Protein AF-A0A643FFC4-F1 (afdb_monomer)

Organism: Ideonella dechloratans (NCBI:txid36863)

Mean predicted aligned error: 14.74 Å

Foldseek 3Di:
DDDDPPDDDDVPPPDLPPQPVLLVVLLVCLQDDDPDLPLVVLQVNLVVLCVRLPDEQQRPDDPVGHYVVRVVVVVVVVVVVPPPDDDDDDDPPDPVVVPVVPPPCPSVVVNVSSSVSSNSSSQNQQVSCVVVVHDPPSHGDD

Secondary structure (DSSP, 8-state):
-----------TTS---PPPHHHHHHHH-TTPPPS--SHHHHHHHHHHHHHHH-S-TTPPPBTTB--HHHHHHHHHHHHHTS------------TTTTTTSTTTTHHHHHHHHHHHHHHHHHHHHHHHHHHTTPPTTSS---

Radius of gyration: 20.62 Å; Cα contacts (8 Å, |Δi|>4): 104; chains: 1; bounding box: 52×43×48 Å

Sequence (142 aa):
MTQAAVAPLSDLNLVQDKIPPLLQAAQKAPYALPADRSCQALAADIQALDAVLGADLDAPRSEDDPSLLDQGAGAAGDAAIGAVRSTTEGVIPFRGWVRKLTGAERHARAVSSAIAAGTVRRAYLKGLGQSAGCQAPAAPRT

pLDDT: mean 74.23, std 22.0, range [35.5, 98.19]

Solvent-accessible surface area (backbone atoms only — not comparable to full-atom values): 8779 Å² total; per-residue (Å²): 136,88,80,80,80,74,70,79,80,68,83,76,82,80,70,86,72,69,72,51,68,68,27,56,50,17,56,77,46,38,82,61,81,64,92,61,79,49,50,68,50,37,25,51,57,38,50,58,47,34,78,71,71,44,68,45,82,64,47,72,88,40,99,89,53,72,24,58,64,53,55,52,51,52,57,51,59,63,55,68,77,71,74,88,81,82,79,92,74,97,65,90,75,61,82,75,54,70,72,74,60,68,72,88,41,55,63,60,52,53,47,53,52,22,51,53,23,34,54,50,22,43,53,46,47,20,52,52,20,45,76,70,70,34,58,67,74,8,9,73,65,129

Structure (mmCIF, N/CA/C/O backbone):
data_AF-A0A643FFC4-F1
#
_entry.id   AF-A0A643FFC4-F1
#
loop_
_atom_site.group_PDB
_atom_site.id
_atom_site.type_symbol
_atom_site.label_atom_id
_atom_site.label_alt_id
_atom_site.label_comp_id
_atom_site.label_asym_id
_atom_site.label_entity_id
_atom_site.label_seq_id
_atom_site.pdbx_PDB_ins_code
_atom_site.Cartn_x
_atom_site.Cartn_y
_atom_site.Cartn_z
_atom_site.occupancy
_atom_site.B_iso_or_equiv
_atom_site.auth_seq_id
_atom_site.auth_comp_id
_atom_site.auth_asym_id
_atom_site.auth_atom_id
_atom_site.pdbx_PDB_model_num
ATOM 1 N N . MET A 1 1 ? 39.716 17.789 -30.739 1.00 35.50 1 MET A N 1
ATOM 2 C CA . MET A 1 1 ? 39.110 16.472 -31.018 1.00 35.50 1 MET A CA 1
ATOM 3 C C . MET A 1 1 ? 37.980 16.272 -30.023 1.00 35.50 1 MET A C 1
ATOM 5 O O . MET A 1 1 ? 38.246 16.171 -28.837 1.00 35.50 1 MET A O 1
ATOM 9 N N . THR A 1 2 ? 36.732 16.369 -30.477 1.00 38.88 2 THR A N 1
ATOM 10 C CA . THR A 1 2 ? 35.519 16.300 -29.651 1.00 38.88 2 THR A CA 1
ATOM 11 C C . THR A 1 2 ? 35.074 14.850 -29.516 1.00 38.88 2 THR A C 1
ATOM 13 O O . THR A 1 2 ? 34.543 14.267 -30.457 1.00 38.88 2 THR A O 1
ATOM 16 N N . GLN A 1 3 ? 35.298 14.259 -28.346 1.00 38.41 3 GLN A N 1
ATOM 17 C CA . GLN A 1 3 ? 34.746 12.953 -28.013 1.00 38.41 3 GLN A CA 1
ATOM 18 C C . GLN A 1 3 ? 33.393 13.190 -27.339 1.00 38.41 3 GLN A C 1
ATOM 20 O O . GLN A 1 3 ? 33.311 13.515 -26.158 1.00 38.41 3 GLN A O 1
ATOM 25 N N . ALA A 1 4 ? 32.326 13.116 -28.135 1.00 44.53 4 ALA A N 1
ATOM 26 C CA . ALA A 1 4 ? 30.977 12.997 -27.610 1.00 44.53 4 ALA A CA 1
ATOM 27 C C . ALA A 1 4 ? 30.889 11.639 -26.904 1.00 44.53 4 ALA A C 1
ATOM 29 O O . ALA A 1 4 ? 30.917 10.594 -27.554 1.00 44.53 4 ALA A O 1
ATOM 30 N N . ALA A 1 5 ? 30.846 11.659 -25.574 1.00 44.88 5 ALA A N 1
ATOM 31 C CA . ALA A 1 5 ? 30.525 10.487 -24.783 1.00 44.88 5 ALA A CA 1
ATOM 32 C C . ALA A 1 5 ? 29.067 10.121 -25.078 1.00 44.88 5 ALA A C 1
ATOM 34 O O . ALA A 1 5 ? 28.131 10.748 -24.584 1.00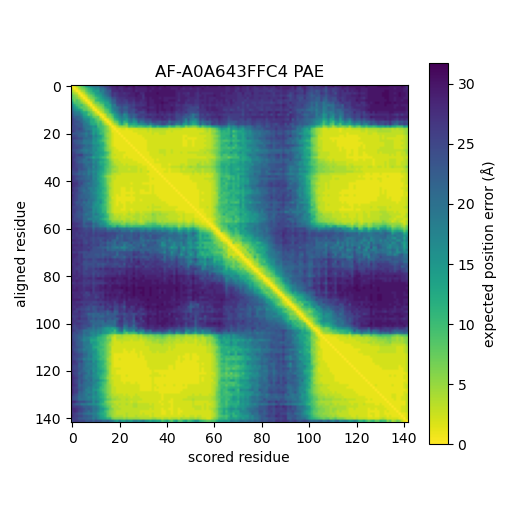 44.88 5 ALA A O 1
ATOM 35 N N . VAL A 1 6 ? 28.874 9.136 -25.951 1.00 49.25 6 VAL A N 1
ATOM 36 C CA . VAL A 1 6 ? 27.591 8.456 -26.098 1.00 49.25 6 VAL A CA 1
ATOM 37 C C . VAL A 1 6 ? 27.383 7.720 -24.776 1.00 49.25 6 VAL A C 1
ATOM 39 O O . VAL A 1 6 ? 28.050 6.719 -24.521 1.00 49.25 6 VAL A O 1
ATOM 42 N N . ALA A 1 7 ? 26.527 8.257 -23.898 1.00 50.47 7 ALA A N 1
ATOM 43 C CA . ALA A 1 7 ? 26.033 7.514 -22.739 1.00 50.47 7 ALA A CA 1
ATOM 44 C C . ALA A 1 7 ? 25.546 6.143 -23.236 1.00 50.47 7 ALA A C 1
ATOM 46 O O . ALA A 1 7 ? 24.966 6.100 -24.329 1.00 50.47 7 ALA A O 1
ATOM 47 N N . PRO A 1 8 ? 25.815 5.035 -22.521 1.00 49.16 8 PRO A N 1
ATOM 48 C CA . PRO A 1 8 ? 25.584 3.711 -23.064 1.00 49.16 8 PRO A CA 1
ATOM 49 C C . PRO A 1 8 ? 24.096 3.567 -23.365 1.00 49.16 8 PRO A C 1
ATOM 51 O O . PRO A 1 8 ? 23.249 3.451 -22.482 1.00 49.16 8 PRO A O 1
ATOM 54 N N . LEU A 1 9 ? 23.782 3.612 -24.659 1.00 49.44 9 LEU A N 1
ATOM 55 C CA . LEU A 1 9 ? 22.571 3.042 -25.201 1.00 49.44 9 LEU A CA 1
ATOM 56 C C . LEU A 1 9 ? 22.599 1.603 -24.706 1.00 49.44 9 LEU A C 1
ATOM 58 O O . LEU A 1 9 ? 23.514 0.880 -25.092 1.00 49.44 9 LEU A O 1
ATOM 62 N N . SER A 1 10 ? 21.604 1.169 -23.941 1.00 42.09 10 SER A N 1
ATOM 63 C CA . SER A 1 10 ? 21.369 -0.257 -23.702 1.00 42.09 10 SER A CA 1
ATOM 64 C C . SER A 1 10 ? 22.122 -0.912 -22.548 1.00 42.09 10 SER A C 1
ATOM 66 O O . SER A 1 10 ? 22.944 -1.798 -22.747 1.00 42.09 10 SER A O 1
ATOM 68 N N . ASP A 1 11 ? 21.611 -0.684 -21.349 1.00 42.19 11 ASP A N 1
ATOM 69 C CA . ASP A 1 11 ? 21.252 -1.815 -20.485 1.00 42.19 11 ASP A CA 1
ATOM 70 C C . ASP A 1 11 ? 19.945 -2.479 -21.016 1.00 42.19 11 ASP A C 1
ATOM 72 O O . ASP A 1 11 ? 18.933 -2.620 -20.331 1.00 42.19 11 ASP A O 1
ATOM 76 N N . LEU A 1 12 ? 19.888 -2.771 -22.329 1.00 45.56 12 LEU A N 1
ATOM 77 C CA . LEU A 1 12 ? 18.737 -3.408 -22.975 1.00 45.56 12 LEU A CA 1
ATOM 78 C C . LEU A 1 12 ? 18.692 -4.867 -22.495 1.00 45.56 12 LEU A C 1
ATOM 80 O O . LEU A 1 12 ? 19.511 -5.668 -22.936 1.00 45.56 12 LEU A O 1
ATOM 84 N N . ASN A 1 13 ? 17.675 -5.196 -21.687 1.00 40.72 13 ASN A N 1
ATOM 85 C CA . ASN A 1 13 ? 17.238 -6.540 -21.249 1.00 40.72 13 ASN A CA 1
ATOM 86 C C . ASN A 1 13 ? 17.765 -7.122 -19.922 1.00 40.72 13 ASN A C 1
ATOM 88 O O . ASN A 1 13 ? 17.854 -8.342 -19.792 1.00 40.72 13 ASN A O 1
ATOM 92 N N . LEU A 1 14 ? 17.991 -6.318 -18.887 1.00 42.25 14 LEU A N 1
ATOM 93 C CA . LEU A 1 14 ? 18.264 -6.828 -17.533 1.00 42.25 14 LEU A CA 1
ATOM 94 C C . LEU A 1 14 ? 17.534 -5.930 -16.522 1.00 42.25 14 LEU A C 1
ATOM 96 O O . LEU A 1 14 ? 18.095 -4.962 -16.051 1.00 42.25 14 LEU A O 1
ATOM 100 N N . VAL A 1 15 ? 16.255 -6.035 -16.191 1.00 43.12 15 VAL A N 1
ATOM 101 C CA . VAL A 1 15 ? 15.305 -7.128 -16.044 1.00 43.12 15 VAL A CA 1
ATOM 102 C C . VAL A 1 15 ? 13.962 -6.498 -16.441 1.00 43.12 15 VAL A C 1
ATOM 104 O O . VAL A 1 15 ? 13.671 -5.375 -16.034 1.00 43.12 15 VAL A O 1
ATOM 107 N N . GLN A 1 16 ? 13.122 -7.147 -17.256 1.00 49.69 16 GLN A N 1
ATOM 108 C CA . GLN A 1 16 ? 11.703 -6.763 -17.257 1.00 49.69 16 GLN A CA 1
ATOM 109 C C . GLN A 1 16 ? 11.164 -7.180 -15.897 1.00 49.69 16 GLN A C 1
ATOM 111 O O . GLN A 1 16 ? 10.660 -8.296 -15.751 1.00 49.69 16 GLN A O 1
ATOM 116 N N . ASP A 1 17 ? 11.345 -6.325 -14.894 1.00 55.19 17 ASP A N 1
ATOM 117 C CA . ASP A 1 17 ? 10.761 -6.528 -13.586 1.00 55.19 17 ASP A CA 1
ATOM 118 C C . ASP A 1 17 ? 9.258 -6.569 -13.812 1.00 55.19 17 ASP A C 1
ATOM 120 O O . ASP A 1 17 ? 8.590 -5.579 -14.129 1.00 55.19 17 ASP A O 1
ATOM 124 N N . LYS A 1 18 ? 8.728 -7.794 -13.792 1.00 76.75 18 LYS A N 1
ATOM 125 C CA . LYS A 1 18 ? 7.302 -8.029 -13.934 1.00 76.75 18 LYS A CA 1
ATOM 126 C C . LYS A 1 18 ? 6.642 -7.194 -12.853 1.00 76.75 18 LYS A C 1
ATOM 128 O O . LYS A 1 18 ? 6.972 -7.353 -11.681 1.00 76.75 18 LYS A O 1
ATOM 133 N N . ILE A 1 19 ? 5.707 -6.333 -13.257 1.00 85.56 19 ILE A N 1
ATOM 134 C CA . ILE A 1 19 ? 4.922 -5.525 -12.323 1.00 85.56 19 ILE A CA 1
ATOM 135 C C . ILE A 1 19 ? 4.427 -6.461 -11.211 1.00 85.56 19 ILE A C 1
ATOM 137 O O . ILE A 1 19 ? 3.756 -7.448 -11.538 1.00 85.56 19 ILE A O 1
ATOM 141 N N . PRO A 1 20 ? 4.741 -6.200 -9.932 1.00 90.19 20 PRO A N 1
ATOM 142 C CA . PRO A 1 20 ? 4.376 -7.102 -8.851 1.00 90.19 20 PRO A CA 1
ATOM 143 C C . PRO A 1 20 ? 2.868 -7.391 -8.853 1.00 90.19 20 PRO A C 1
ATOM 145 O O . PRO A 1 20 ? 2.076 -6.464 -9.065 1.00 90.19 20 PRO A O 1
ATOM 148 N N . PRO A 1 21 ? 2.429 -8.644 -8.613 1.00 93.25 21 PRO A N 1
ATOM 149 C CA . PRO A 1 21 ? 1.010 -9.004 -8.645 1.00 93.25 21 PRO A CA 1
ATOM 150 C C . PRO A 1 21 ? 0.141 -8.120 -7.745 1.00 93.25 21 PRO A C 1
ATOM 152 O O . PRO A 1 21 ? -0.989 -7.799 -8.107 1.00 93.25 21 PRO A O 1
ATOM 155 N N . LEU A 1 22 ? 0.697 -7.662 -6.619 1.00 93.25 22 LEU A N 1
ATOM 156 C CA . LEU A 1 22 ? 0.039 -6.736 -5.704 1.00 93.25 22 LEU A CA 1
ATOM 157 C C . LEU A 1 22 ? -0.311 -5.397 -6.378 1.00 93.25 22 LEU A C 1
ATOM 159 O O . LEU A 1 22 ? -1.437 -4.919 -6.253 1.00 93.25 22 LEU A O 1
ATOM 163 N N . LEU A 1 23 ? 0.604 -4.827 -7.170 1.00 94.19 23 LEU A N 1
ATOM 164 C CA . LEU A 1 23 ? 0.349 -3.588 -7.913 1.00 94.19 23 LEU A CA 1
ATOM 165 C C . LEU A 1 23 ? -0.586 -3.811 -9.107 1.00 94.19 23 LEU A C 1
ATOM 167 O O . LEU A 1 23 ? -1.358 -2.925 -9.467 1.00 94.19 23 LEU A O 1
ATOM 171 N N . GLN A 1 24 ? -0.565 -4.998 -9.719 1.00 95.50 24 GLN A N 1
ATOM 172 C CA . GLN A 1 24 ? -1.549 -5.356 -10.748 1.00 95.50 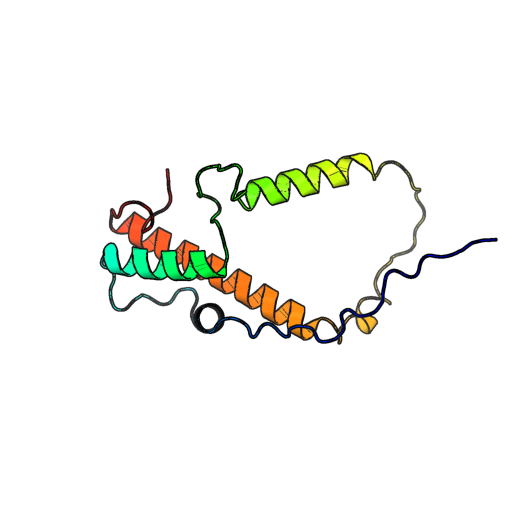24 GLN A CA 1
ATOM 173 C C . GLN A 1 24 ? -2.962 -5.472 -10.161 1.00 95.50 24 GLN A C 1
ATOM 175 O O . GLN A 1 24 ? -3.930 -5.043 -10.789 1.00 95.50 24 GLN A O 1
ATOM 180 N N . ALA A 1 25 ? -3.096 -6.036 -8.957 1.00 95.38 25 ALA A N 1
ATOM 181 C CA . ALA A 1 25 ? -4.364 -6.078 -8.237 1.00 95.38 25 ALA A CA 1
ATOM 182 C C . ALA A 1 25 ? -4.839 -4.660 -7.883 1.00 95.38 25 ALA A C 1
ATOM 184 O O . ALA A 1 25 ? -5.998 -4.324 -8.134 1.00 95.38 25 ALA A O 1
ATOM 185 N N . ALA A 1 26 ? -3.928 -3.803 -7.409 1.00 96.62 26 ALA A N 1
ATOM 186 C CA . ALA A 1 26 ? -4.216 -2.399 -7.135 1.00 96.62 26 ALA A CA 1
ATOM 187 C C . ALA A 1 26 ? -4.686 -1.634 -8.385 1.00 96.62 26 ALA A C 1
ATOM 189 O O . ALA A 1 26 ? -5.624 -0.855 -8.287 1.00 96.62 26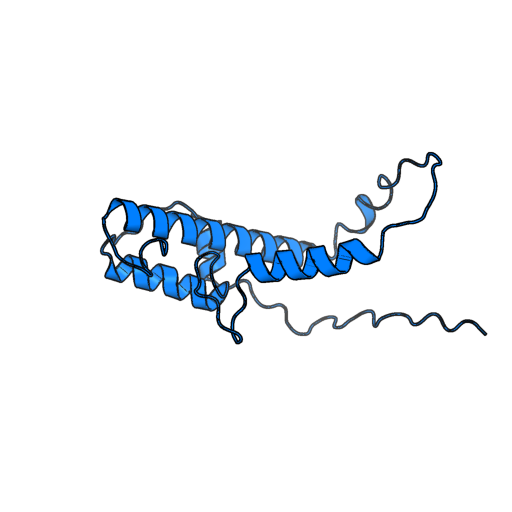 ALA A O 1
ATOM 190 N N . GLN A 1 27 ? -4.121 -1.890 -9.572 1.00 96.81 27 GLN A N 1
ATOM 191 C CA . GLN A 1 27 ? -4.597 -1.282 -10.827 1.00 96.81 27 GLN A CA 1
ATOM 192 C C . GLN A 1 27 ? -6.043 -1.645 -11.167 1.00 96.81 27 GLN A C 1
ATOM 194 O O . GLN A 1 27 ? -6.781 -0.813 -11.687 1.00 96.81 27 GLN A O 1
ATOM 199 N N . LYS A 1 28 ? -6.454 -2.887 -10.893 1.00 97.19 28 LYS A N 1
ATOM 200 C CA . LYS A 1 28 ? -7.813 -3.349 -11.198 1.00 97.19 28 LYS A CA 1
ATOM 201 C C . LYS A 1 28 ? -8.848 -2.732 -10.263 1.00 97.19 28 LYS A C 1
ATOM 203 O O . LYS A 1 28 ? -9.971 -2.486 -10.690 1.00 97.19 28 LYS A O 1
ATOM 208 N N . ALA A 1 29 ? -8.490 -2.527 -8.995 1.00 96.81 29 ALA A N 1
ATOM 209 C CA . ALA A 1 29 ? -9.436 -2.090 -7.977 1.00 96.81 29 ALA A CA 1
ATOM 210 C C . ALA A 1 29 ? -8.763 -1.290 -6.840 1.00 96.81 29 ALA A C 1
ATOM 212 O O . ALA A 1 29 ? -8.721 -1.752 -5.695 1.00 96.81 29 ALA A O 1
ATOM 213 N N . PRO A 1 30 ? -8.261 -0.070 -7.112 1.00 96.69 30 PRO A N 1
ATOM 214 C CA . PRO A 1 30 ? -7.485 0.695 -6.129 1.00 96.69 30 PRO A CA 1
ATOM 215 C C . PRO A 1 30 ? -8.313 1.072 -4.888 1.00 96.69 30 PRO A C 1
ATOM 217 O O . PRO A 1 30 ? -7.799 1.076 -3.771 1.00 96.69 30 PRO A O 1
ATOM 220 N N . TYR A 1 31 ? -9.622 1.279 -5.058 1.00 97.94 31 TYR A N 1
ATOM 221 C CA . TYR A 1 31 ? -10.561 1.664 -3.996 1.00 97.94 31 TYR A CA 1
ATOM 222 C C . TYR A 1 31 ? -11.495 0.531 -3.538 1.00 97.94 31 TYR A C 1
ATOM 224 O O . TYR A 1 31 ? -12.522 0.797 -2.919 1.00 97.94 31 TYR A O 1
ATOM 232 N N . ALA A 1 32 ? -11.203 -0.736 -3.861 1.00 96.88 32 ALA A N 1
ATOM 233 C CA . ALA A 1 32 ? -12.066 -1.840 -3.428 1.00 96.88 32 ALA A CA 1
ATOM 234 C C . ALA A 1 32 ? -12.089 -1.981 -1.901 1.00 96.88 32 ALA A C 1
ATOM 236 O O . ALA A 1 32 ? -11.043 -2.002 -1.254 1.00 96.88 32 ALA A O 1
ATOM 237 N N . LEU A 1 33 ? -13.269 -2.157 -1.316 1.00 96.50 33 LEU A N 1
ATOM 238 C CA . LEU A 1 33 ? -13.375 -2.449 0.111 1.00 96.50 33 LEU A CA 1
ATOM 239 C C . LEU A 1 33 ? -12.729 -3.814 0.423 1.00 96.50 33 LEU A C 1
ATOM 241 O O . LEU A 1 33 ? -13.093 -4.805 -0.215 1.00 96.50 33 LEU A O 1
ATOM 245 N N . PRO A 1 34 ? -11.784 -3.889 1.380 1.00 95.12 34 PRO A N 1
ATOM 246 C CA . PRO A 1 34 ? -11.263 -5.162 1.867 1.00 95.12 34 PRO A CA 1
ATOM 247 C C . PRO A 1 34 ? -12.373 -6.019 2.478 1.00 95.12 34 PRO A C 1
ATOM 249 O O . PRO A 1 34 ? -13.288 -5.494 3.118 1.00 95.12 34 PRO A O 1
ATOM 252 N N . ALA A 1 35 ? -12.274 -7.338 2.303 1.00 94.50 35 ALA A N 1
ATOM 253 C CA . ALA A 1 35 ? -13.208 -8.277 2.921 1.00 94.50 35 ALA A CA 1
ATOM 254 C C . ALA A 1 35 ? -13.086 -8.258 4.455 1.00 94.50 35 ALA A C 1
ATOM 256 O O . ALA A 1 35 ? -14.099 -8.210 5.152 1.00 94.50 35 ALA A O 1
ATOM 257 N N . ASP A 1 36 ? -11.852 -8.230 4.965 1.00 96.88 36 ASP A N 1
ATOM 258 C CA . ASP A 1 36 ? -11.547 -8.020 6.379 1.00 96.88 36 ASP A CA 1
ATOM 259 C C . ASP A 1 36 ? -11.058 -6.583 6.597 1.00 96.88 36 ASP A C 1
ATOM 261 O O . ASP A 1 36 ? -10.129 -6.117 5.942 1.00 96.88 36 ASP A O 1
ATOM 265 N N . ARG A 1 37 ? -11.717 -5.870 7.511 1.00 95.62 37 ARG A N 1
ATOM 266 C CA . ARG A 1 37 ? -11.442 -4.466 7.850 1.00 95.62 37 ARG A CA 1
ATOM 267 C C . ARG A 1 37 ? -10.902 -4.311 9.271 1.00 95.62 37 ARG A C 1
ATOM 269 O O . ARG A 1 37 ? -10.878 -3.201 9.797 1.00 95.62 37 ARG A O 1
ATOM 276 N N . SER A 1 38 ? -10.508 -5.411 9.909 1.00 98.12 38 SER A N 1
ATOM 277 C CA . SER A 1 38 ? -9.797 -5.365 11.179 1.00 98.12 38 SER A CA 1
ATOM 278 C C . SER A 1 38 ? -8.496 -4.575 11.021 1.00 98.12 38 SER A C 1
ATOM 280 O O . SER A 1 38 ? -7.846 -4.613 9.974 1.00 98.12 38 SER A O 1
ATOM 282 N N . CYS A 1 39 ? -8.080 -3.867 12.072 1.00 98.19 39 CYS A N 1
ATOM 283 C CA . CYS A 1 39 ? -6.829 -3.108 12.034 1.00 98.19 39 CYS A CA 1
ATOM 284 C C . CYS A 1 39 ? -5.618 -3.999 11.717 1.00 98.19 39 CYS A C 1
ATOM 286 O O . CYS A 1 39 ? -4.684 -3.546 11.066 1.00 98.19 39 CYS A O 1
ATOM 288 N N . GLN A 1 40 ? -5.649 -5.269 12.134 1.00 98.19 40 GLN A N 1
ATOM 289 C CA . GLN A 1 40 ? -4.601 -6.239 11.821 1.00 98.19 40 GLN A CA 1
ATOM 290 C C . GLN A 1 40 ? -4.545 -6.559 10.322 1.00 98.19 40 GLN A C 1
ATOM 292 O O . GLN A 1 40 ? -3.460 -6.542 9.745 1.00 98.19 40 GLN A O 1
ATOM 297 N N . ALA A 1 41 ? -5.691 -6.818 9.686 1.00 98.06 41 ALA A N 1
ATOM 298 C CA . ALA A 1 41 ? -5.743 -7.089 8.251 1.00 98.06 41 ALA A CA 1
ATOM 299 C C . ALA A 1 41 ? -5.323 -5.864 7.429 1.00 98.06 41 ALA A C 1
ATOM 301 O O . ALA A 1 41 ? -4.499 -5.978 6.525 1.00 98.06 41 ALA A O 1
ATOM 302 N N . LEU A 1 42 ? -5.812 -4.674 7.799 1.00 98.12 42 LEU A N 1
ATOM 303 C CA . LEU A 1 42 ? -5.419 -3.422 7.148 1.00 98.12 42 LEU A CA 1
ATOM 304 C C . LEU A 1 42 ? -3.912 -3.159 7.281 1.00 98.12 42 LEU A C 1
ATOM 306 O O . LEU A 1 42 ? -3.273 -2.787 6.299 1.00 98.12 42 LEU A O 1
ATOM 310 N N . ALA A 1 43 ? -3.331 -3.389 8.464 1.00 97.56 43 ALA A N 1
ATOM 311 C CA . ALA A 1 43 ? -1.890 -3.271 8.678 1.00 97.56 43 ALA A CA 1
ATOM 312 C C . ALA A 1 43 ? -1.101 -4.226 7.775 1.00 97.56 43 ALA A C 1
ATOM 314 O O . ALA A 1 43 ? -0.130 -3.798 7.156 1.00 97.56 43 ALA A O 1
ATOM 315 N N . ALA A 1 44 ? -1.526 -5.489 7.671 1.00 97.69 44 ALA A N 1
ATOM 316 C CA . ALA A 1 44 ? -0.864 -6.481 6.829 1.00 97.69 44 ALA A CA 1
ATOM 317 C C . ALA A 1 44 ? -0.911 -6.097 5.340 1.00 97.69 44 ALA A C 1
ATOM 319 O O . ALA A 1 44 ? 0.114 -6.153 4.660 1.00 97.69 44 ALA A O 1
ATOM 320 N N . ASP A 1 45 ? -2.067 -5.641 4.848 1.00 96.94 45 ASP A N 1
ATOM 321 C CA . ASP A 1 45 ? -2.221 -5.182 3.463 1.00 96.94 45 ASP A CA 1
ATOM 322 C C . ASP A 1 45 ? -1.346 -3.950 3.167 1.00 96.94 45 ASP A C 1
ATOM 324 O O . ASP A 1 45 ? -0.716 -3.866 2.110 1.00 96.94 45 ASP A O 1
ATOM 328 N N . ILE A 1 46 ? -1.280 -2.994 4.100 1.00 96.94 46 ILE A N 1
ATOM 329 C CA . ILE A 1 46 ? -0.441 -1.794 3.968 1.00 96.94 46 ILE A CA 1
ATOM 330 C C . ILE A 1 46 ? 1.043 -2.166 3.988 1.00 96.94 46 ILE A C 1
ATOM 332 O O . ILE A 1 46 ? 1.782 -1.730 3.112 1.00 96.94 46 ILE A O 1
ATOM 336 N N . GLN A 1 47 ? 1.475 -3.032 4.905 1.00 95.38 47 GLN A N 1
ATOM 337 C CA . GLN A 1 47 ? 2.861 -3.504 4.968 1.00 95.38 47 GLN A CA 1
ATOM 338 C C . GLN A 1 47 ? 3.274 -4.275 3.708 1.00 95.38 47 GLN A C 1
ATOM 340 O O . GLN A 1 47 ? 4.402 -4.134 3.239 1.00 95.38 47 GLN A O 1
A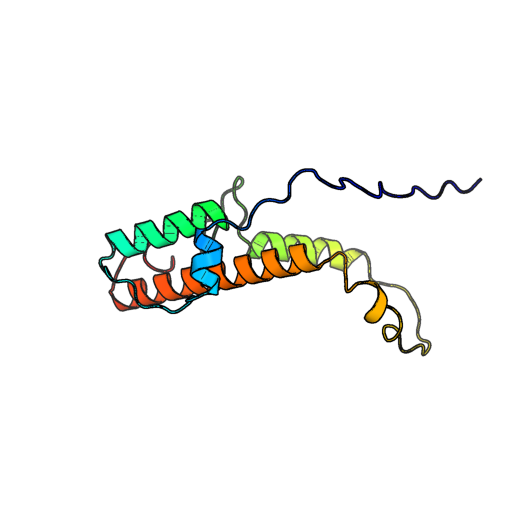TOM 345 N N . ALA A 1 48 ? 2.363 -5.054 3.118 1.00 94.06 48 ALA A N 1
ATOM 346 C CA . ALA A 1 48 ? 2.615 -5.712 1.840 1.00 94.06 48 ALA A CA 1
ATOM 347 C C . ALA A 1 48 ? 2.830 -4.694 0.706 1.00 94.06 48 ALA A C 1
ATOM 349 O O . ALA A 1 48 ? 3.680 -4.906 -0.159 1.00 94.06 48 ALA A O 1
ATOM 350 N N . LEU A 1 49 ? 2.093 -3.576 0.714 1.00 94.62 49 LEU A N 1
ATOM 351 C CA . LEU A 1 49 ? 2.301 -2.475 -0.231 1.00 94.62 49 LEU A CA 1
ATOM 352 C C . LEU A 1 49 ? 3.620 -1.737 0.043 1.00 94.62 49 LEU A C 1
ATOM 354 O O . LEU A 1 49 ? 4.316 -1.396 -0.908 1.00 94.62 49 LEU A O 1
ATOM 358 N N . ASP A 1 50 ? 3.995 -1.540 1.308 1.00 91.06 50 ASP A N 1
ATOM 359 C CA . ASP A 1 50 ? 5.281 -0.964 1.746 1.00 91.06 50 ASP A CA 1
ATOM 360 C C . ASP A 1 50 ? 6.482 -1.768 1.269 1.00 91.06 50 ASP A C 1
ATOM 362 O O . ASP A 1 50 ? 7.407 -1.194 0.700 1.00 91.06 50 ASP A O 1
ATOM 366 N N . ALA A 1 51 ? 6.424 -3.094 1.363 1.00 87.81 51 ALA A N 1
ATOM 367 C CA . ALA A 1 51 ? 7.484 -3.961 0.857 1.00 87.81 51 ALA A CA 1
ATOM 368 C C . ALA A 1 51 ? 7.720 -3.827 -0.661 1.00 87.81 51 ALA A C 1
ATOM 370 O O . ALA A 1 51 ? 8.793 -4.174 -1.148 1.00 87.81 51 ALA A O 1
ATOM 371 N N . VAL A 1 52 ? 6.722 -3.353 -1.416 1.00 91.44 52 VAL A N 1
ATOM 372 C CA . VAL A 1 52 ? 6.780 -3.259 -2.881 1.00 91.44 52 VAL A CA 1
ATOM 373 C C . VAL A 1 52 ? 7.029 -1.834 -3.375 1.00 91.44 52 VAL A C 1
ATOM 375 O O . VAL A 1 52 ? 7.737 -1.646 -4.360 1.00 91.44 52 VAL A O 1
ATOM 378 N N . LEU A 1 53 ? 6.419 -0.833 -2.742 1.00 87.94 53 LEU A N 1
ATOM 379 C CA . LEU A 1 53 ? 6.519 0.572 -3.153 1.00 87.94 53 LEU A CA 1
ATOM 380 C C . LEU A 1 53 ? 7.614 1.332 -2.385 1.00 87.94 53 LEU A C 1
ATOM 382 O O . LEU A 1 53 ? 7.909 2.467 -2.746 1.00 87.94 53 LEU A O 1
ATOM 386 N N . GLY A 1 54 ? 8.184 0.735 -1.334 1.00 87.75 54 GLY A N 1
ATOM 387 C CA . GLY A 1 54 ? 9.107 1.396 -0.412 1.00 87.75 54 GLY A CA 1
ATOM 388 C C . GLY A 1 54 ? 8.391 2.257 0.631 1.00 87.75 54 GLY A C 1
ATOM 389 O O . GLY A 1 54 ? 7.158 2.190 0.776 1.00 87.75 54 GLY A O 1
ATOM 390 N N . ALA A 1 55 ? 9.179 3.065 1.350 1.00 84.62 55 ALA A N 1
ATOM 391 C CA . ALA A 1 55 ? 8.700 3.981 2.379 1.00 84.62 55 ALA A CA 1
ATOM 392 C C . ALA A 1 55 ? 7.515 4.827 1.903 1.00 84.62 55 ALA A C 1
ATOM 394 O O . ALA A 1 55 ? 7.437 5.265 0.756 1.00 84.62 55 ALA A O 1
ATOM 395 N N . ASP A 1 56 ? 6.562 5.059 2.801 1.00 87.44 56 ASP A N 1
ATOM 396 C CA . ASP A 1 56 ? 5.451 5.962 2.528 1.00 87.44 56 ASP A CA 1
ATOM 397 C C . ASP A 1 56 ? 5.798 7.419 2.862 1.00 87.44 56 ASP A C 1
ATOM 399 O O . ASP A 1 56 ? 6.805 7.710 3.505 1.00 87.44 56 ASP A O 1
ATOM 403 N N . LEU A 1 57 ? 4.932 8.347 2.451 1.00 85.62 57 LEU A N 1
ATOM 404 C CA . LEU A 1 57 ? 5.079 9.781 2.736 1.00 85.62 57 LEU A CA 1
ATOM 405 C C . LEU A 1 57 ? 5.120 10.110 4.235 1.00 85.62 57 LEU A C 1
ATOM 407 O O . LEU A 1 57 ? 5.654 11.147 4.615 1.00 85.62 57 LEU A O 1
ATOM 411 N N . ASP A 1 58 ? 4.551 9.242 5.069 1.00 85.56 58 ASP A N 1
ATOM 412 C CA . ASP A 1 58 ? 4.498 9.373 6.526 1.00 85.56 58 ASP A CA 1
ATOM 413 C C . ASP A 1 58 ? 5.518 8.473 7.248 1.00 85.56 58 ASP A C 1
ATOM 415 O O . ASP A 1 58 ? 5.425 8.266 8.462 1.00 85.56 58 ASP A O 1
ATOM 419 N N . ALA A 1 59 ? 6.469 7.881 6.517 1.00 80.38 59 ALA A N 1
ATOM 420 C CA . ALA A 1 59 ? 7.538 7.108 7.128 1.00 80.38 59 ALA A CA 1
ATOM 421 C C . ALA A 1 59 ? 8.433 8.023 7.992 1.00 80.38 59 ALA A C 1
ATOM 423 O O . ALA A 1 59 ? 8.740 9.147 7.590 1.00 80.38 59 ALA A O 1
ATOM 424 N N . PRO A 1 60 ? 8.858 7.575 9.190 1.00 69.88 60 PRO A N 1
ATOM 425 C CA . PRO A 1 60 ? 9.786 8.323 10.021 1.00 69.88 60 PRO A CA 1
ATOM 426 C C . PRO A 1 60 ? 11.092 8.504 9.254 1.00 69.88 60 PRO A C 1
ATOM 428 O O . PRO A 1 60 ? 11.572 7.565 8.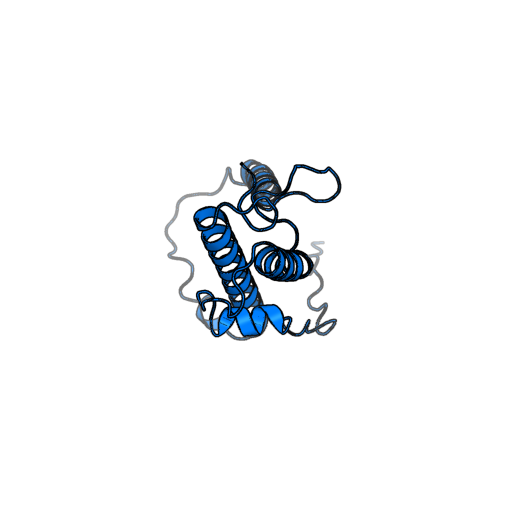620 1.00 69.88 60 PRO A O 1
ATOM 431 N N . ARG A 1 61 ? 11.677 9.704 9.338 1.00 61.66 61 ARG A N 1
ATOM 432 C CA . ARG A 1 61 ? 12.999 9.968 8.763 1.00 61.66 61 ARG A CA 1
ATOM 433 C C . ARG A 1 61 ? 13.991 8.977 9.367 1.00 61.66 61 ARG A C 1
ATOM 435 O O . ARG A 1 61 ? 14.221 8.996 10.575 1.00 61.66 61 ARG A O 1
ATOM 442 N N . SER A 1 62 ? 14.574 8.138 8.527 1.00 55.19 62 SER A N 1
ATOM 443 C CA . SER A 1 62 ? 15.746 7.340 8.867 1.00 55.19 62 SER A CA 1
ATOM 444 C C . SER A 1 62 ? 16.811 7.615 7.813 1.00 55.19 62 SER A C 1
ATOM 446 O O . SER A 1 62 ? 16.470 7.854 6.655 1.00 55.19 62 SER A O 1
ATOM 448 N N . GLU A 1 63 ? 18.085 7.645 8.207 1.00 53.44 63 GLU A N 1
ATOM 449 C CA . GLU A 1 63 ? 19.186 7.880 7.258 1.00 53.44 63 GLU A CA 1
ATOM 450 C C . GLU A 1 63 ? 19.286 6.763 6.199 1.00 53.44 63 GLU A C 1
ATOM 452 O O . GLU A 1 63 ? 19.822 6.996 5.119 1.00 53.44 63 GLU A O 1
ATOM 457 N N . ASP A 1 64 ? 18.692 5.596 6.478 1.00 55.56 64 ASP A N 1
ATOM 458 C CA . ASP A 1 64 ? 18.701 4.406 5.622 1.00 55.56 64 ASP A CA 1
ATOM 459 C C . ASP A 1 64 ? 17.485 4.289 4.670 1.00 55.56 64 ASP A C 1
ATOM 461 O O . ASP A 1 64 ? 17.539 3.506 3.723 1.00 55.56 64 ASP A O 1
ATOM 465 N N . ASP A 1 65 ? 16.396 5.048 4.883 1.00 53.50 65 ASP A N 1
ATOM 466 C CA . ASP A 1 65 ? 15.165 4.989 4.065 1.00 53.50 65 ASP A CA 1
ATOM 467 C C . ASP A 1 65 ? 14.520 6.390 3.915 1.00 53.50 65 ASP A C 1
ATOM 469 O O . ASP A 1 65 ? 13.671 6.790 4.726 1.00 53.50 65 ASP A O 1
ATOM 473 N N . PRO A 1 66 ? 14.968 7.203 2.933 1.00 56.69 66 PRO A N 1
ATOM 474 C CA . PRO A 1 66 ? 14.466 8.557 2.734 1.00 56.69 66 PRO A CA 1
ATOM 475 C C . PRO A 1 66 ? 13.047 8.544 2.154 1.00 56.69 66 PRO A C 1
ATOM 477 O O . PRO A 1 66 ? 12.778 7.931 1.117 1.00 56.69 66 PRO A O 1
ATOM 480 N N . SER A 1 67 ? 12.145 9.302 2.784 1.00 58.34 67 SER A N 1
ATOM 481 C CA . SER A 1 67 ? 10.762 9.451 2.321 1.00 58.34 67 SER A CA 1
ATOM 482 C C . SER A 1 67 ? 10.699 10.039 0.901 1.00 58.34 67 SER A C 1
ATOM 484 O O . SER A 1 67 ? 11.596 10.762 0.462 1.00 58.34 67 SER A O 1
ATOM 486 N N . LEU A 1 68 ? 9.609 9.799 0.167 1.00 58.06 68 LEU A N 1
ATOM 487 C CA . LEU A 1 68 ? 9.434 10.341 -1.194 1.00 58.06 68 LEU A CA 1
ATOM 488 C C . LEU A 1 68 ? 9.448 11.885 -1.200 1.00 58.06 68 LEU A C 1
ATOM 490 O O . LEU A 1 68 ? 9.815 12.497 -2.203 1.00 58.06 68 LEU A O 1
ATOM 494 N N . LEU A 1 69 ? 9.082 12.522 -0.080 1.00 58.22 69 LEU A N 1
ATOM 495 C CA . LEU A 1 69 ? 9.209 13.970 0.111 1.00 58.22 69 LEU A CA 1
ATOM 496 C C . LEU A 1 69 ? 10.678 14.413 0.138 1.00 58.22 69 LEU A C 1
ATOM 498 O O . LEU A 1 69 ? 11.022 15.423 -0.474 1.00 58.22 69 LEU A O 1
ATOM 502 N N . ASP A 1 70 ? 11.547 13.641 0.790 1.00 56.75 70 ASP A N 1
ATOM 503 C CA . ASP A 1 70 ? 12.988 13.905 0.832 1.00 56.75 70 ASP A CA 1
ATOM 504 C C . ASP A 1 70 ? 13.641 13.690 -0.541 1.00 56.75 70 ASP A C 1
ATOM 506 O O . ASP A 1 70 ? 14.470 14.496 -0.966 1.00 56.75 70 ASP A O 1
ATOM 510 N N . GLN A 1 71 ? 13.203 12.669 -1.284 1.00 59.59 71 GLN A N 1
ATOM 511 C CA . GLN A 1 71 ? 13.665 12.417 -2.655 1.00 59.59 71 GLN A CA 1
ATOM 512 C C . GLN A 1 71 ? 13.274 13.561 -3.609 1.00 59.59 71 GLN A C 1
ATOM 514 O O . GLN A 1 71 ? 14.083 14.001 -4.429 1.00 59.59 71 GLN A O 1
ATOM 519 N N . GLY A 1 72 ? 12.054 14.094 -3.475 1.00 58.81 72 GLY A N 1
ATOM 520 C CA . GLY A 1 72 ? 11.594 15.253 -4.245 1.00 58.81 72 GLY A CA 1
ATOM 521 C C . GLY A 1 72 ? 12.334 16.548 -3.892 1.00 58.81 72 GLY A C 1
ATOM 522 O O . GLY A 1 72 ? 12.662 17.332 -4.784 1.00 58.81 72 GLY A O 1
ATOM 523 N N . ALA A 1 73 ? 12.641 16.762 -2.609 1.00 59.16 73 ALA A N 1
ATOM 524 C CA . ALA A 1 73 ? 13.403 17.921 -2.147 1.00 59.16 73 ALA A CA 1
ATOM 525 C C . ALA A 1 73 ? 14.861 17.899 -2.644 1.00 59.16 73 ALA A C 1
ATOM 527 O O . ALA A 1 73 ? 15.365 18.934 -3.081 1.00 59.16 73 ALA A O 1
ATOM 528 N N . GLY A 1 74 ? 15.511 16.729 -2.649 1.00 54.47 74 GLY A N 1
ATOM 529 C CA . GLY A 1 74 ? 16.855 16.556 -3.214 1.00 54.47 74 GLY A CA 1
ATOM 530 C C . GLY A 1 74 ? 16.906 16.856 -4.716 1.00 54.47 74 GLY A C 1
ATOM 531 O O . GLY A 1 74 ? 17.724 17.656 -5.163 1.00 54.47 74 GLY A O 1
ATOM 532 N N . ALA A 1 75 ? 15.953 16.321 -5.486 1.00 54.59 75 ALA A N 1
ATOM 533 C CA . ALA A 1 75 ? 15.866 16.568 -6.927 1.00 54.59 75 ALA A CA 1
ATOM 534 C C . ALA A 1 75 ? 15.576 18.043 -7.279 1.00 54.59 75 ALA A C 1
ATOM 536 O O . ALA A 1 75 ? 16.083 18.560 -8.276 1.00 54.59 75 ALA A O 1
ATOM 537 N N . ALA A 1 76 ? 14.778 18.742 -6.463 1.00 52.78 76 ALA A N 1
ATOM 538 C CA . ALA A 1 76 ? 14.517 20.172 -6.637 1.00 52.78 76 ALA A CA 1
ATOM 539 C C . ALA A 1 76 ? 15.739 21.042 -6.285 1.00 52.78 76 ALA A C 1
ATOM 541 O O . ALA A 1 76 ? 15.982 22.047 -6.956 1.00 52.78 76 ALA A O 1
ATOM 542 N N . GLY A 1 77 ? 16.521 20.648 -5.272 1.00 48.88 77 GLY A N 1
ATOM 543 C CA . GLY A 1 77 ? 17.775 21.308 -4.897 1.00 48.88 77 GLY A CA 1
ATOM 544 C C . GLY A 1 77 ? 18.832 21.244 -6.003 1.00 48.88 77 GLY A C 1
ATOM 545 O O . GLY A 1 77 ? 19.424 22.268 -6.343 1.00 48.88 77 GLY A O 1
ATOM 546 N N . ASP A 1 78 ? 18.992 20.080 -6.635 1.00 51.50 78 ASP A N 1
ATOM 547 C CA . ASP A 1 78 ? 19.949 19.885 -7.733 1.00 51.50 78 ASP A CA 1
ATOM 548 C C . ASP A 1 78 ? 19.512 20.584 -9.034 1.00 51.50 78 ASP A C 1
ATOM 550 O O . ASP A 1 78 ? 20.337 21.127 -9.774 1.00 51.50 78 ASP A O 1
ATOM 554 N N . ALA A 1 79 ? 18.204 20.649 -9.305 1.00 49.16 79 ALA A N 1
ATOM 555 C CA . ALA A 1 79 ? 17.665 21.341 -10.477 1.00 49.16 79 ALA A CA 1
ATOM 556 C C . ALA A 1 79 ? 17.735 22.879 -10.370 1.00 49.16 79 ALA A C 1
ATOM 558 O O . ALA A 1 79 ? 17.792 23.566 -11.395 1.00 49.16 79 ALA A O 1
ATOM 559 N N . ALA A 1 80 ? 17.763 23.438 -9.155 1.00 48.69 80 ALA A N 1
ATOM 560 C CA . ALA A 1 80 ? 17.782 24.886 -8.939 1.00 48.69 80 ALA A CA 1
ATOM 561 C C . ALA A 1 80 ? 19.115 25.552 -9.332 1.00 48.69 80 ALA A C 1
ATOM 563 O O . ALA A 1 80 ? 19.134 26.742 -9.647 1.00 48.69 80 ALA A O 1
ATOM 564 N N . ILE A 1 81 ? 20.225 24.806 -9.370 1.00 50.31 81 ILE A N 1
ATOM 565 C CA . ILE A 1 81 ? 21.562 25.369 -9.634 1.00 50.31 81 ILE A CA 1
ATOM 566 C C . ILE A 1 81 ? 21.885 25.439 -11.146 1.00 50.31 81 ILE A C 1
ATOM 568 O O . ILE A 1 81 ? 22.770 26.186 -11.560 1.00 50.31 81 ILE A O 1
ATOM 572 N N . GLY A 1 82 ? 21.137 24.739 -12.009 1.00 49.34 82 GLY A N 1
ATOM 573 C CA . GLY A 1 82 ? 21.469 24.605 -13.438 1.00 49.34 82 GLY A CA 1
ATOM 574 C C . GLY A 1 82 ? 20.733 25.522 -14.427 1.00 49.34 82 GLY A C 1
ATOM 575 O O . GLY A 1 82 ? 21.116 25.576 -15.594 1.00 49.34 82 GLY A O 1
ATOM 576 N N . ALA A 1 83 ? 19.680 26.236 -14.019 1.00 48.91 83 ALA A N 1
ATOM 577 C CA . ALA A 1 83 ? 18.709 26.809 -14.965 1.00 48.91 83 ALA A CA 1
ATOM 578 C C . ALA A 1 83 ? 18.759 28.340 -15.132 1.00 48.91 83 ALA A C 1
ATOM 580 O O . ALA A 1 83 ? 17.748 28.959 -15.462 1.00 48.91 83 ALA A O 1
ATOM 581 N N . VAL A 1 84 ? 19.922 28.978 -14.961 1.00 51.59 84 VAL A N 1
ATOM 582 C CA . VAL A 1 84 ? 20.089 30.405 -15.297 1.00 51.59 84 VAL A CA 1
ATOM 583 C C . VAL A 1 84 ? 21.058 30.572 -16.461 1.00 51.59 84 VAL A C 1
ATOM 585 O O . VAL A 1 84 ? 22.215 30.934 -16.271 1.00 51.59 84 VAL A O 1
ATOM 588 N N . ARG A 1 85 ? 20.560 30.311 -17.678 1.00 48.94 85 ARG A N 1
ATOM 589 C CA . ARG A 1 85 ? 20.837 31.065 -18.924 1.00 48.94 85 ARG A CA 1
ATOM 590 C C . ARG A 1 85 ? 20.424 30.259 -20.157 1.00 48.94 85 ARG A C 1
ATOM 592 O O . ARG A 1 85 ? 21.106 29.315 -20.534 1.00 48.94 85 ARG A O 1
ATOM 599 N N . SER A 1 86 ? 19.369 30.693 -20.839 1.00 47.94 86 SER A N 1
ATOM 600 C CA . SER A 1 86 ? 19.320 30.825 -22.313 1.00 47.94 86 SER A CA 1
ATOM 601 C C . SER A 1 86 ? 17.907 31.260 -22.719 1.00 47.94 86 SER A C 1
ATOM 603 O O . SER A 1 86 ? 16.927 30.569 -22.482 1.00 47.94 86 SER A O 1
ATOM 605 N N . THR A 1 87 ? 17.750 32.555 -22.984 1.00 43.28 87 THR A N 1
ATOM 606 C CA . THR A 1 87 ? 17.565 33.144 -24.326 1.00 43.28 87 THR A CA 1
ATOM 607 C C . THR A 1 87 ? 16.187 32.880 -24.926 1.00 43.28 87 THR A C 1
ATOM 609 O O . THR A 1 87 ? 15.870 31.805 -25.421 1.00 43.28 87 THR A O 1
ATOM 612 N N . THR A 1 88 ? 15.405 33.952 -24.897 1.00 51.66 88 THR A N 1
ATOM 613 C CA . THR A 1 88 ? 14.299 34.274 -25.792 1.00 51.66 88 THR A CA 1
ATOM 614 C C . THR A 1 88 ? 14.656 33.997 -27.252 1.00 51.66 88 THR A C 1
ATOM 616 O O . THR A 1 88 ? 15.612 34.582 -27.744 1.00 51.66 88 THR A O 1
ATOM 619 N N . GLU A 1 89 ? 13.881 33.153 -27.930 1.00 45.06 89 GLU A N 1
ATOM 620 C CA . GLU A 1 89 ? 13.347 33.385 -29.282 1.00 45.06 89 GLU A CA 1
ATOM 621 C C . GLU A 1 89 ? 12.462 32.204 -29.704 1.00 45.06 89 GLU A C 1
ATOM 623 O O . GLU A 1 89 ? 12.726 31.041 -29.401 1.00 45.06 89 GLU A O 1
ATOM 628 N N . GLY A 1 90 ? 11.335 32.534 -30.334 1.00 50.88 90 GLY A N 1
ATOM 629 C CA . GLY A 1 90 ? 10.227 31.624 -30.594 1.00 50.88 90 GLY A CA 1
ATOM 630 C C . GLY A 1 90 ? 10.579 30.451 -31.505 1.00 50.88 90 GLY A C 1
ATOM 631 O O . GLY A 1 90 ? 10.713 30.598 -32.714 1.00 50.88 90 GLY A O 1
ATOM 632 N N . VAL A 1 91 ? 10.572 29.256 -30.927 1.00 47.31 91 VAL A N 1
ATOM 633 C CA . VAL A 1 91 ? 10.315 27.992 -31.615 1.00 47.31 91 VAL A CA 1
ATOM 634 C C . VAL A 1 91 ? 9.324 27.268 -30.726 1.00 47.31 91 VAL A C 1
ATOM 636 O O . VAL A 1 91 ? 9.653 27.002 -29.578 1.00 47.31 91 VAL A O 1
ATOM 639 N N . ILE A 1 92 ? 8.109 26.972 -31.197 1.00 50.31 92 ILE A N 1
ATOM 640 C CA . ILE A 1 92 ? 7.226 26.058 -30.458 1.00 50.31 92 ILE A CA 1
ATOM 641 C C . ILE A 1 92 ? 7.910 24.689 -30.511 1.00 50.31 92 ILE A C 1
ATOM 643 O O . ILE A 1 92 ? 7.891 24.058 -31.576 1.00 50.31 92 ILE A O 1
ATOM 647 N N . PRO A 1 93 ? 8.542 24.207 -29.427 1.00 40.91 93 PRO A N 1
ATOM 648 C CA . PRO A 1 93 ? 9.171 22.908 -29.462 1.00 40.91 93 PRO A CA 1
ATOM 649 C C . PRO A 1 93 ? 8.050 21.866 -29.312 1.00 40.91 93 PRO A C 1
ATOM 651 O O . PRO A 1 93 ? 6.907 22.182 -28.993 1.00 40.91 93 PRO A O 1
ATOM 654 N N . PHE A 1 94 ? 8.364 20.595 -29.529 1.00 48.09 94 PHE A N 1
ATOM 655 C CA . PHE A 1 94 ? 7.563 19.432 -29.105 1.00 48.09 94 PHE A CA 1
ATOM 656 C C . PHE A 1 94 ? 6.564 18.790 -30.077 1.00 48.09 94 PHE A C 1
ATOM 658 O O . PHE A 1 94 ? 6.292 17.606 -29.886 1.00 48.09 94 PHE A O 1
ATOM 665 N N . ARG A 1 95 ? 6.088 19.399 -31.176 1.00 52.03 95 ARG A N 1
ATOM 666 C CA . ARG A 1 95 ? 5.174 18.631 -32.069 1.00 52.03 95 ARG A CA 1
ATOM 667 C C . ARG A 1 95 ? 5.862 17.452 -32.786 1.00 52.03 95 ARG A C 1
ATOM 669 O O . ARG A 1 95 ? 5.201 16.469 -33.107 1.00 52.03 95 ARG A O 1
ATOM 676 N N . GLY A 1 96 ? 7.186 17.505 -32.974 1.00 47.03 96 GLY A N 1
ATOM 677 C CA . GLY A 1 96 ? 7.968 16.447 -33.635 1.00 47.03 96 GLY A CA 1
ATOM 678 C C . GLY A 1 96 ? 8.457 15.297 -32.737 1.00 47.03 96 GLY A C 1
ATOM 679 O O . GLY A 1 96 ? 8.653 14.188 -33.232 1.00 47.03 96 GLY A O 1
ATOM 680 N N . TRP A 1 97 ? 8.634 15.518 -31.427 1.00 49.53 97 TRP A N 1
ATOM 681 C CA . TRP A 1 97 ? 9.122 14.495 -30.478 1.00 49.53 97 TRP A CA 1
ATOM 682 C C . TRP A 1 97 ? 8.007 13.628 -29.894 1.00 49.53 97 TRP A C 1
ATOM 684 O O . TRP A 1 97 ? 8.219 12.443 -29.629 1.00 49.53 97 T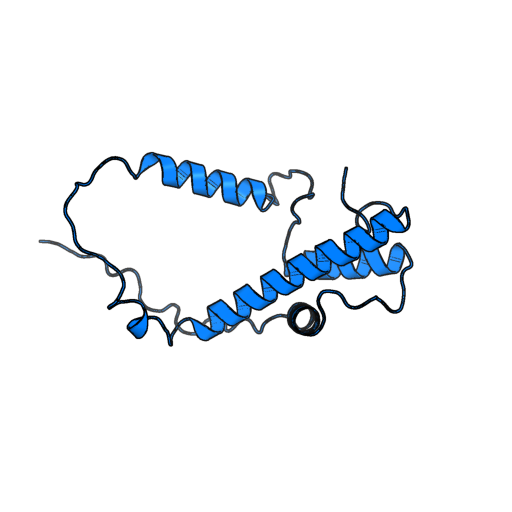RP A O 1
ATOM 694 N N . VAL A 1 98 ? 6.791 14.171 -29.805 1.00 53.53 98 VAL A N 1
ATOM 695 C CA . VAL A 1 98 ? 5.624 13.454 -29.271 1.00 53.53 98 VAL A CA 1
ATOM 696 C C . VAL A 1 98 ? 5.296 12.192 -30.078 1.00 53.53 98 VAL A C 1
ATOM 698 O O . VAL A 1 98 ? 4.703 11.274 -29.530 1.00 53.53 98 VAL A O 1
ATOM 701 N N . ARG A 1 99 ? 5.723 12.079 -31.350 1.00 51.59 99 ARG A N 1
ATOM 702 C CA . ARG A 1 99 ? 5.447 10.901 -32.200 1.00 51.59 99 ARG A CA 1
ATOM 703 C C . ARG A 1 99 ? 6.593 9.885 -32.307 1.00 51.59 99 ARG A C 1
ATOM 705 O O . ARG A 1 99 ? 6.355 8.788 -32.798 1.00 51.59 99 ARG A O 1
ATOM 712 N N . LYS A 1 100 ? 7.816 10.206 -31.868 1.00 45.41 100 LYS A N 1
ATOM 713 C CA . LYS A 1 100 ? 8.979 9.291 -31.964 1.00 45.41 100 LYS A CA 1
ATOM 714 C C . LYS A 1 100 ? 9.402 8.656 -30.631 1.00 45.41 100 LYS A C 1
ATOM 716 O O . LYS A 1 100 ? 10.171 7.705 -30.656 1.00 45.41 100 LYS A O 1
ATOM 721 N N . LEU A 1 101 ? 8.830 9.086 -29.502 1.00 48.59 101 LEU A N 1
ATOM 722 C CA . LEU A 1 101 ? 9.059 8.496 -28.169 1.00 48.59 101 LEU A CA 1
ATOM 723 C C . LEU A 1 101 ? 7.965 7.498 -27.722 1.00 48.59 101 LEU A C 1
ATOM 725 O O . LEU A 1 101 ? 7.962 7.008 -26.598 1.00 48.59 101 LEU A O 1
ATOM 729 N N . THR A 1 102 ? 6.994 7.165 -28.575 1.00 55.84 102 THR A N 1
ATOM 730 C CA . THR A 1 102 ? 5.758 6.476 -28.144 1.00 55.84 102 THR A CA 1
ATOM 731 C C . THR A 1 102 ? 5.852 4.949 -28.050 1.00 55.84 102 THR A C 1
ATOM 733 O O . THR A 1 102 ? 4.917 4.322 -27.551 1.00 55.84 102 THR A O 1
ATOM 736 N N . GLY A 1 103 ? 6.958 4.339 -28.494 1.00 53.91 103 GLY A N 1
ATOM 737 C CA . GLY A 1 103 ? 7.136 2.881 -28.522 1.00 53.91 103 GLY A CA 1
ATOM 738 C C . GLY A 1 103 ? 7.953 2.294 -27.366 1.00 53.91 103 GLY A C 1
ATOM 739 O O . GLY A 1 103 ? 7.533 1.296 -26.782 1.00 53.91 103 GLY A O 1
ATOM 740 N N . ALA A 1 104 ? 9.091 2.913 -27.034 1.00 55.44 104 ALA A N 1
ATOM 741 C CA . ALA A 1 104 ? 10.065 2.389 -26.068 1.00 55.44 104 ALA A CA 1
ATOM 742 C C . ALA A 1 104 ? 9.613 2.504 -24.598 1.00 55.44 104 ALA A C 1
ATOM 744 O O . ALA A 1 104 ? 10.098 1.777 -23.742 1.00 55.44 104 ALA A O 1
ATOM 745 N N . GLU A 1 105 ? 8.629 3.355 -24.305 1.00 65.00 105 GLU A N 1
ATOM 746 C CA . GLU A 1 105 ? 8.184 3.625 -22.933 1.00 65.00 105 GLU A CA 1
ATOM 747 C C . GLU A 1 105 ? 6.928 2.868 -22.499 1.00 65.00 105 GLU A C 1
ATOM 749 O O . GLU A 1 105 ? 6.442 3.089 -21.395 1.00 65.00 105 GLU A O 1
ATOM 754 N N .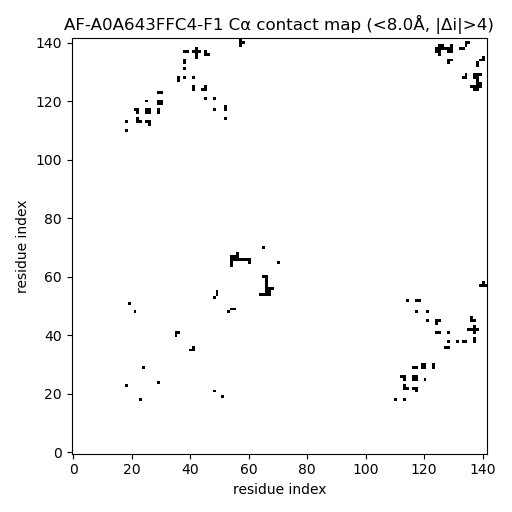 ARG A 1 106 ? 6.336 1.995 -23.325 1.00 74.19 106 ARG A N 1
ATOM 755 C CA . ARG A 1 106 ? 5.070 1.340 -22.932 1.00 74.19 106 ARG A CA 1
ATOM 756 C C . ARG A 1 106 ? 5.193 0.571 -21.616 1.00 74.19 106 ARG A C 1
ATOM 758 O O . ARG A 1 106 ? 4.281 0.630 -20.800 1.00 74.19 106 ARG A O 1
ATOM 765 N N . HIS A 1 107 ? 6.319 -0.111 -21.406 1.00 79.00 107 HIS A N 1
ATOM 766 C CA . HIS A 1 107 ? 6.583 -0.814 -20.154 1.00 79.00 107 HIS A CA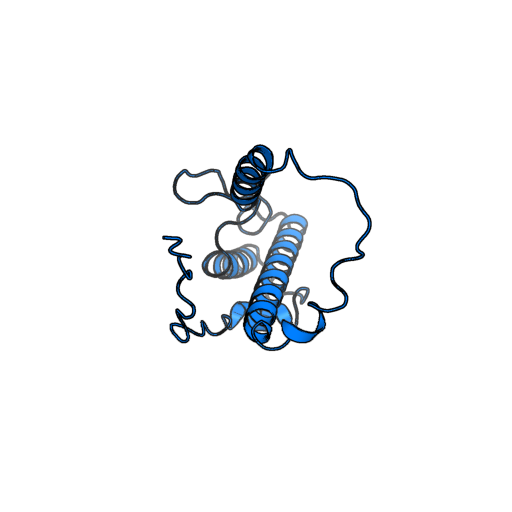 1
ATOM 767 C C . HIS A 1 107 ? 6.824 0.161 -18.997 1.00 79.00 107 HIS A C 1
ATOM 769 O O . HIS A 1 107 ? 6.187 0.020 -17.962 1.00 79.00 107 HIS A O 1
ATOM 775 N N . ALA A 1 108 ? 7.636 1.204 -19.201 1.00 79.44 108 ALA A N 1
ATOM 776 C CA . ALA A 1 108 ? 7.853 2.249 -18.198 1.00 79.44 108 ALA A CA 1
ATOM 777 C C . ALA A 1 108 ? 6.537 2.922 -17.764 1.00 79.44 108 ALA A C 1
ATOM 779 O O . ALA A 1 108 ? 6.302 3.114 -16.576 1.00 79.44 108 ALA A O 1
ATOM 780 N N . ARG A 1 109 ? 5.631 3.196 -18.712 1.00 83.12 109 ARG A N 1
ATOM 781 C CA . ARG A 1 109 ? 4.283 3.720 -18.438 1.00 83.12 109 ARG A CA 1
ATOM 782 C C . ARG A 1 109 ? 3.405 2.726 -17.687 1.00 83.12 109 ARG A C 1
ATOM 784 O O . ARG A 1 109 ? 2.644 3.137 -16.823 1.00 83.12 109 ARG A O 1
ATOM 791 N N . ALA A 1 110 ? 3.497 1.438 -18.009 1.00 87.00 110 ALA A N 1
ATOM 792 C CA . ALA A 1 110 ? 2.754 0.400 -17.300 1.00 87.00 110 ALA A CA 1
ATOM 793 C C . ALA A 1 110 ? 3.252 0.230 -15.854 1.00 87.00 110 ALA A C 1
ATOM 795 O O . ALA A 1 110 ? 2.453 0.038 -14.940 1.00 87.00 110 ALA A O 1
ATOM 796 N N . VAL A 1 111 ? 4.566 0.324 -15.635 1.00 86.44 111 VAL A N 1
ATOM 797 C CA . VAL A 1 111 ? 5.171 0.300 -14.297 1.00 86.44 111 VAL A CA 1
ATOM 798 C C . VAL A 1 111 ? 4.766 1.546 -13.513 1.00 86.44 111 VAL A C 1
ATOM 800 O O . VAL A 1 111 ? 4.284 1.419 -12.390 1.00 86.44 111 VAL A O 1
ATOM 803 N N . SER A 1 112 ? 4.862 2.741 -14.103 1.00 87.75 112 SER A N 1
ATOM 804 C CA . SER A 1 112 ? 4.467 3.976 -13.417 1.00 87.75 112 SER A CA 1
ATOM 805 C C . SER A 1 112 ? 2.973 4.008 -13.086 1.00 87.75 112 SER A C 1
ATOM 807 O O . SER A 1 112 ? 2.606 4.395 -11.977 1.00 87.75 112 SER A O 1
ATOM 809 N N . SER A 1 113 ? 2.102 3.519 -13.979 1.00 92.31 113 SER A N 1
ATOM 810 C CA . SER A 1 113 ? 0.672 3.376 -13.679 1.00 92.31 113 SER A CA 1
ATOM 811 C C . SER A 1 113 ? 0.407 2.362 -12.564 1.00 92.31 113 SER A C 1
ATOM 813 O O . SER A 1 113 ? -0.509 2.554 -11.767 1.00 92.31 113 SER A O 1
ATOM 815 N N . ALA A 1 114 ? 1.210 1.297 -12.477 1.00 92.94 114 ALA A N 1
ATOM 816 C CA . ALA A 1 114 ? 1.117 0.310 -11.406 1.00 92.94 114 ALA A CA 1
ATOM 817 C C . ALA A 1 114 ? 1.495 0.886 -10.042 1.00 92.94 114 ALA A C 1
ATOM 819 O O . ALA A 1 114 ? 0.773 0.672 -9.069 1.00 92.94 114 ALA A O 1
ATOM 820 N N . ILE A 1 115 ? 2.603 1.627 -9.991 1.00 92.69 115 ILE A N 1
ATOM 821 C CA . ILE A 1 115 ? 3.072 2.312 -8.785 1.00 92.69 115 ILE A CA 1
ATOM 822 C C . ILE A 1 115 ? 2.008 3.305 -8.325 1.00 92.69 115 ILE A C 1
ATOM 824 O O . ILE A 1 115 ? 1.575 3.233 -7.180 1.00 92.69 115 ILE A O 1
ATOM 828 N N . ALA A 1 116 ? 1.498 4.146 -9.232 1.00 95.50 116 ALA A N 1
ATOM 829 C CA . ALA A 1 116 ? 0.448 5.109 -8.912 1.00 95.50 116 ALA A CA 1
ATOM 830 C C . ALA A 1 116 ? -0.806 4.433 -8.329 1.00 95.50 116 ALA A C 1
ATOM 832 O O . ALA A 1 116 ? -1.330 4.873 -7.306 1.00 95.50 116 ALA A O 1
ATOM 833 N N . ALA A 1 117 ? -1.265 3.330 -8.930 1.00 97.44 117 ALA A N 1
ATOM 834 C CA . ALA A 1 117 ? -2.398 2.572 -8.404 1.00 97.44 117 ALA A CA 1
ATOM 835 C C . ALA A 1 117 ? -2.111 1.963 -7.021 1.00 97.44 117 ALA A C 1
ATOM 837 O O . ALA A 1 117 ? -2.986 1.972 -6.156 1.00 97.44 117 ALA A O 1
ATOM 838 N N . GLY A 1 118 ? -0.890 1.469 -6.793 1.00 96.88 118 GLY A N 1
ATOM 839 C CA . GLY A 1 118 ? -0.431 0.982 -5.491 1.00 96.88 118 GLY A CA 1
ATOM 840 C C . GLY A 1 118 ? -0.420 2.068 -4.417 1.00 96.88 118 GLY A C 1
ATOM 841 O O . GLY A 1 118 ? -0.948 1.855 -3.328 1.00 96.88 118 GLY A O 1
ATOM 842 N N . THR A 1 119 ? 0.108 3.251 -4.733 1.00 96.62 119 THR A N 1
ATOM 843 C CA . THR A 1 119 ? 0.112 4.409 -3.827 1.00 96.62 119 THR A CA 1
ATOM 844 C C . THR A 1 119 ? -1.311 4.827 -3.461 1.00 96.62 119 THR A C 1
ATOM 846 O O . THR A 1 119 ? -1.622 5.018 -2.287 1.00 96.62 119 THR A O 1
ATOM 849 N N . VAL A 1 120 ? -2.211 4.901 -4.448 1.00 98.19 120 VAL A N 1
ATOM 850 C CA . VAL A 1 120 ? -3.632 5.194 -4.211 1.00 98.19 120 VAL A CA 1
ATOM 851 C C . VAL A 1 120 ? -4.273 4.124 -3.325 1.00 98.19 120 VAL A C 1
ATOM 853 O O . VAL A 1 120 ? -5.003 4.456 -2.389 1.00 98.19 120 VAL A O 1
ATOM 856 N N . ARG A 1 121 ? -3.981 2.844 -3.585 1.00 98.12 121 ARG A N 1
ATOM 857 C CA . ARG A 1 121 ? -4.476 1.724 -2.780 1.00 98.12 121 ARG A CA 1
ATOM 858 C C . ARG A 1 121 ? -4.028 1.841 -1.324 1.00 98.12 121 ARG A C 1
ATOM 860 O O . ARG A 1 121 ? -4.863 1.721 -0.431 1.00 98.12 121 ARG A O 1
ATOM 867 N N . ARG A 1 122 ? -2.742 2.109 -1.085 1.00 97.88 122 ARG A N 1
ATOM 868 C CA . ARG A 1 122 ? -2.182 2.318 0.257 1.00 97.88 122 ARG A CA 1
ATOM 869 C C . ARG A 1 122 ? -2.894 3.462 0.978 1.00 97.88 122 ARG A C 1
ATOM 871 O O . ARG A 1 122 ? -3.357 3.276 2.101 1.0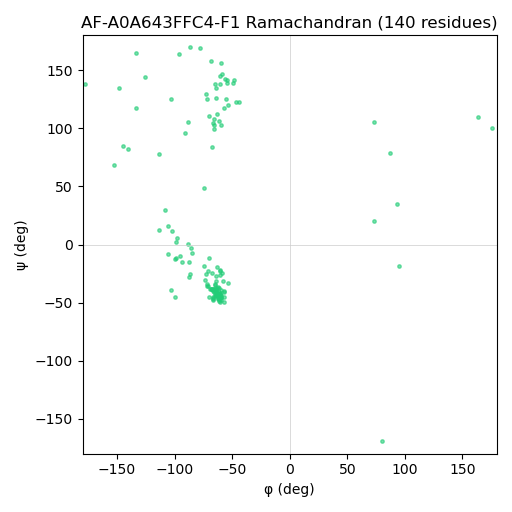0 97.88 122 ARG A O 1
ATOM 878 N N . ALA A 1 123 ? -3.036 4.612 0.319 1.00 97.38 123 ALA A N 1
ATOM 879 C CA . ALA A 1 123 ? -3.702 5.780 0.891 1.00 97.38 123 ALA A CA 1
ATOM 880 C C . ALA A 1 123 ? -5.167 5.490 1.259 1.00 97.38 123 ALA A C 1
ATOM 882 O O . ALA A 1 123 ? -5.625 5.863 2.338 1.00 97.38 123 ALA A O 1
ATOM 883 N N . TYR A 1 124 ? -5.892 4.768 0.399 1.00 98.19 124 TYR A N 1
ATOM 884 C CA . TYR A 1 124 ? -7.268 4.358 0.671 1.00 98.19 124 TYR A CA 1
ATOM 885 C C . TYR A 1 124 ? -7.374 3.452 1.905 1.00 98.19 124 TYR A C 1
ATOM 887 O O . TYR A 1 124 ? -8.209 3.701 2.774 1.00 98.19 124 TYR A O 1
ATOM 895 N N . LEU A 1 125 ? -6.510 2.437 2.019 1.00 98.06 125 LEU A N 1
ATOM 896 C CA . LEU A 1 125 ? -6.485 1.536 3.177 1.00 98.06 125 LEU A CA 1
ATOM 897 C C . LEU A 1 125 ? -6.169 2.277 4.478 1.00 98.06 125 LEU A C 1
ATOM 899 O O . LEU A 1 125 ? -6.846 2.059 5.482 1.00 98.06 125 LEU A O 1
ATOM 903 N N . LYS A 1 126 ? -5.203 3.201 4.446 1.00 97.69 126 LYS A N 1
ATOM 904 C CA . LYS A 1 126 ? -4.885 4.060 5.591 1.00 97.69 126 LYS A CA 1
ATOM 905 C C . LYS A 1 126 ? -6.071 4.933 5.992 1.00 97.69 126 LYS A C 1
ATOM 907 O O . LYS A 1 126 ? -6.371 5.036 7.176 1.00 97.69 126 LYS A O 1
ATOM 912 N N . GLY A 1 127 ? -6.787 5.510 5.026 1.00 97.25 127 GLY A N 1
ATOM 913 C CA . GLY A 1 127 ? -8.012 6.272 5.286 1.00 97.25 127 GLY A CA 1
ATOM 914 C C . GLY A 1 127 ? -9.116 5.423 5.929 1.00 97.25 127 GLY A C 1
ATOM 915 O O . GLY A 1 127 ? -9.765 5.869 6.876 1.00 97.25 127 GLY A O 1
ATOM 916 N N . LEU A 1 128 ? -9.291 4.174 5.478 1.00 97.94 128 LEU A N 1
ATOM 917 C CA . LEU A 1 128 ? -10.216 3.232 6.115 1.00 97.94 128 LEU A CA 1
ATOM 918 C C . LEU A 1 128 ? -9.814 2.945 7.564 1.00 97.94 128 LEU A C 1
ATOM 920 O O . LEU A 1 128 ? -10.656 3.058 8.454 1.00 97.94 128 LEU A O 1
ATOM 924 N N . GLY A 1 129 ? -8.544 2.627 7.819 1.00 98.06 129 GLY A N 1
ATOM 925 C CA . GLY A 1 129 ? -8.072 2.362 9.176 1.00 98.06 129 GLY A CA 1
ATOM 926 C C . GLY A 1 129 ? -8.146 3.589 10.081 1.00 98.06 129 GLY A C 1
ATOM 927 O O . GLY A 1 129 ? -8.564 3.464 11.229 1.00 98.06 129 GLY A O 1
ATOM 928 N N . GLN A 1 130 ? -7.864 4.786 9.559 1.00 97.62 130 GLN A N 1
ATOM 929 C CA . GLN A 1 130 ? -8.054 6.043 10.286 1.00 97.62 130 GLN A CA 1
ATOM 930 C C . GLN A 1 130 ? -9.519 6.232 10.695 1.00 97.62 130 GLN A C 1
ATOM 932 O O . GLN A 1 130 ? -9.799 6.529 11.854 1.00 97.62 130 GLN A O 1
ATOM 937 N N . SER A 1 131 ? -10.462 6.002 9.773 1.00 96.88 131 SER A N 1
ATOM 938 C CA . SER A 1 131 ? -11.898 6.091 10.074 1.00 96.88 131 SER A CA 1
ATOM 939 C C . SER A 1 131 ? -12.367 5.048 11.096 1.00 96.88 131 SER A C 1
ATOM 941 O O . SER A 1 131 ? -13.325 5.287 11.827 1.00 96.88 131 SER A O 1
ATOM 943 N N . ALA A 1 132 ? -11.671 3.910 11.173 1.00 96.19 132 ALA A N 1
ATOM 944 C CA . ALA A 1 132 ? -11.934 2.830 12.116 1.00 96.19 132 ALA A CA 1
ATOM 945 C C . ALA A 1 132 ? -11.194 2.988 13.462 1.00 96.19 132 ALA A C 1
ATOM 947 O O . ALA A 1 132 ? -11.328 2.124 14.327 1.00 96.19 132 ALA A O 1
ATOM 948 N N . GLY A 1 133 ? -10.419 4.062 13.659 1.00 96.75 133 GLY A N 1
ATOM 949 C CA . GLY A 1 133 ? -9.654 4.299 14.890 1.00 96.75 133 GLY A CA 1
ATOM 950 C C . GLY A 1 133 ? -8.422 3.401 15.056 1.00 96.75 133 GLY A C 1
ATOM 951 O O . GLY A 1 133 ? -7.934 3.222 16.173 1.00 96.75 133 GLY A O 1
ATOM 952 N N . CYS A 1 134 ? -7.921 2.819 13.965 1.00 97.75 134 CYS A N 1
ATOM 953 C CA . CYS A 1 134 ? -6.699 2.028 13.980 1.00 97.75 134 CYS A CA 1
ATOM 954 C C . CYS A 1 134 ? -5.462 2.899 14.238 1.00 97.75 134 CYS A C 1
ATOM 956 O O . CYS A 1 134 ? -5.452 4.100 13.978 1.00 97.75 134 CYS A O 1
ATOM 958 N N . GLN A 1 135 ? -4.393 2.263 14.711 1.00 96.25 135 GLN A N 1
ATOM 959 C CA . GLN A 1 135 ? -3.077 2.882 14.860 1.00 96.25 135 GLN A CA 1
ATOM 960 C C . GLN A 1 135 ? -2.192 2.571 13.648 1.00 96.25 135 GLN A C 1
ATOM 962 O O . GLN A 1 135 ? -2.476 1.648 12.878 1.00 96.25 135 GLN A O 1
ATOM 967 N N . ALA A 1 136 ? -1.098 3.318 13.485 1.00 93.12 136 ALA A N 1
ATOM 968 C CA . ALA A 1 136 ? -0.079 2.998 12.489 1.00 93.12 136 ALA A CA 1
ATOM 969 C C . ALA A 1 136 ? 0.432 1.546 12.664 1.00 93.12 136 ALA A C 1
ATOM 971 O O . ALA A 1 136 ? 0.585 1.088 13.799 1.00 93.12 136 ALA A O 1
ATOM 972 N N . PRO A 1 137 ? 0.697 0.803 11.571 1.00 93.12 137 PRO A N 1
ATOM 973 C CA . PRO A 1 137 ? 0.692 1.242 10.170 1.00 93.12 137 PRO A CA 1
ATOM 974 C C . PRO A 1 137 ? -0.687 1.197 9.487 1.00 93.12 137 PRO A C 1
ATOM 976 O O . PRO A 1 137 ? -0.796 1.606 8.337 1.00 93.12 137 PRO A O 1
ATOM 979 N N . ALA A 1 138 ? -1.743 0.727 10.165 1.00 96.19 138 ALA A N 1
ATOM 980 C CA . ALA A 1 138 ? -3.089 0.631 9.589 1.00 96.19 138 ALA A CA 1
ATOM 981 C C . ALA A 1 138 ? -3.776 1.992 9.366 1.00 96.19 138 ALA A C 1
ATOM 983 O O . ALA A 1 138 ? -4.800 2.060 8.694 1.00 96.19 138 ALA A O 1
ATOM 984 N N . ALA A 1 139 ? -3.221 3.071 9.910 1.00 96.56 139 ALA A N 1
ATOM 985 C CA . ALA A 1 139 ? -3.651 4.450 9.717 1.00 96.56 139 ALA A CA 1
ATOM 986 C C . ALA A 1 139 ? -2.424 5.342 9.430 1.00 96.56 139 ALA A C 1
ATOM 988 O O . ALA A 1 139 ? -1.294 4.898 9.670 1.00 96.56 139 ALA A O 1
ATOM 989 N N . PRO A 1 140 ? -2.614 6.579 8.926 1.00 94.81 140 PRO A N 1
ATOM 990 C CA . PRO A 1 140 ? -1.522 7.531 8.763 1.00 94.81 140 PRO A CA 1
ATOM 991 C C . PRO A 1 140 ? -0.800 7.786 10.087 1.00 94.81 140 PRO A C 1
ATOM 993 O O . PRO A 1 140 ? -1.442 7.877 11.137 1.00 94.81 140 PRO A O 1
ATOM 996 N N . ARG A 1 141 ? 0.524 7.934 10.036 1.00 89.50 141 ARG A N 1
ATOM 997 C CA . ARG A 1 141 ? 1.282 8.461 11.178 1.00 89.50 141 ARG A CA 1
ATOM 998 C C . ARG A 1 141 ? 0.984 9.960 11.302 1.00 89.50 141 ARG A C 1
ATOM 1000 O O . ARG A 1 141 ? 1.117 10.689 10.322 1.00 89.50 141 ARG A O 1
ATOM 1007 N N . THR A 1 142 ? 0.532 10.388 12.478 1.00 72.25 142 THR A N 1
ATOM 1008 C CA . THR A 1 142 ? 0.312 11.801 12.842 1.00 72.25 142 THR A CA 1
ATOM 1009 C C . THR A 1 142 ? 1.531 12.392 13.517 1.00 72.25 142 THR A C 1
ATOM 1011 O O . THR A 1 142 ? 2.126 11.651 14.333 1.00 72.25 142 THR A O 1
#